Protein AF-A0A0N9YGT7-F1 (afdb_monomer_lite)

Organism: Mycolicibacterium fortuitum (NCBI:txid1766)

Sequence (140 aa):
MLQALLNLDYPAYSHLGVDGEFGAQTEAVIREFQKRAGLIVNGVAGAETLAKLDELTTQGAGPVGEQMKQCNGGILASPSTSCPFAQNVRQEYFAVPGDSVQINVFSPVTHQTYTMACVREGGWVTCRGGNNAVVQFPFS

Secondary structure (DSSP, 8-state):
-HHHHHHHH-TTT-----SS---HHHHHHHHHHHHHHTS--SS---HHHHHHHHHHH--S---S---PEEETTTEEE-TTS-HHHHHHHHHHHHHS-SSEEEEEEEETTTTEEEEEEEEEETTEEEEEETTTEEEEEE--

InterPro domains:
  IPR002477 Peptidoglycan binding-like [PF01471] (4-53)
  IPR036365 PGBD-like superfamily [SSF47090] (2-58)
  IPR036366 PGBD superfamily [G3DSA:1.10.101.10] (1-64)

Radius of gyration: 16.03 Å; chains: 1; bounding box: 42×28×40 Å

Structure (mmCIF, N/CA/C/O backbone):
data_AF-A0A0N9YGT7-F1
#
_entry.id   AF-A0A0N9YGT7-F1
#
loop_
_atom_site.group_PDB
_atom_site.id
_atom_site.type_symbol
_atom_site.label_atom_id
_atom_site.label_alt_id
_atom_site.label_comp_id
_atom_site.label_asym_id
_atom_site.label_entity_id
_atom_site.label_seq_id
_atom_site.pdbx_PDB_ins_code
_atom_site.Cartn_x
_atom_site.Cartn_y
_atom_site.Cartn_z
_atom_site.occupancy
_atom_site.B_iso_or_equiv
_atom_site.auth_seq_id
_atom_site.auth_comp_id
_atom_site.auth_asym_id
_atom_site.auth_atom_id
_atom_site.pdbx_PDB_model_num
ATOM 1 N N . MET A 1 1 ? -5.292 -8.322 -20.058 1.00 79.81 1 MET A N 1
ATOM 2 C CA . MET A 1 1 ? -6.736 -7.987 -20.077 1.00 79.81 1 MET A CA 1
ATOM 3 C C . MET A 1 1 ? -7.140 -7.504 -18.691 1.00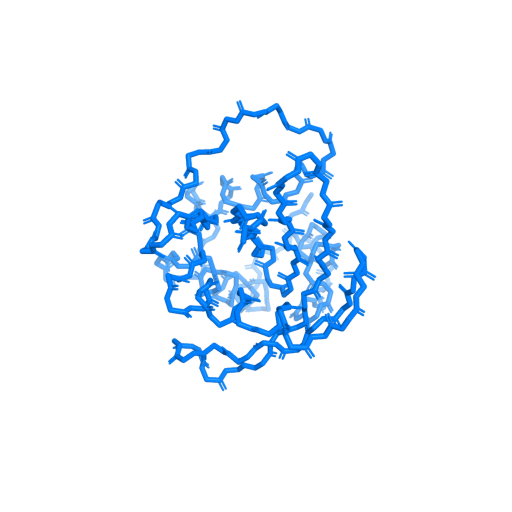 79.81 1 MET A C 1
ATOM 5 O O . MET A 1 1 ? -6.705 -8.112 -17.721 1.00 79.81 1 MET A O 1
ATOM 9 N N . LEU A 1 2 ? -7.937 -6.433 -18.600 1.00 85.94 2 LEU A N 1
ATOM 10 C CA . LEU A 1 2 ? -8.182 -5.689 -17.355 1.00 85.94 2 LEU A CA 1
ATOM 11 C C . LEU A 1 2 ? -8.696 -6.553 -16.190 1.00 85.94 2 LEU A C 1
ATOM 13 O O . LEU A 1 2 ? -8.134 -6.498 -15.107 1.00 85.94 2 LEU A O 1
ATOM 17 N N . GLN A 1 3 ? -9.720 -7.379 -16.405 1.00 92.00 3 GLN A N 1
ATOM 18 C CA . GLN A 1 3 ? -10.314 -8.184 -15.327 1.00 92.00 3 GLN A CA 1
ATOM 19 C C . GLN A 1 3 ? -9.339 -9.235 -14.766 1.00 92.00 3 GLN A C 1
ATOM 21 O O . GLN A 1 3 ? -9.295 -9.453 -13.560 1.00 92.00 3 GLN A O 1
ATOM 26 N N . ALA A 1 4 ? -8.519 -9.853 -15.627 1.00 87.31 4 ALA A N 1
ATOM 27 C CA . ALA A 1 4 ? -7.498 -10.812 -15.199 1.00 87.31 4 ALA A CA 1
ATOM 28 C C . ALA A 1 4 ? -6.406 -10.141 -14.358 1.00 87.31 4 ALA A C 1
ATOM 30 O O . ALA A 1 4 ? -6.009 -10.684 -13.334 1.00 87.31 4 ALA A O 1
ATOM 31 N N . LEU A 1 5 ? -5.968 -8.951 -14.778 1.00 85.00 5 LEU A N 1
ATOM 32 C CA . LEU A 1 5 ? -5.014 -8.128 -14.037 1.00 85.00 5 LEU A CA 1
ATOM 33 C C . LEU A 1 5 ? -5.571 -7.774 -12.655 1.00 85.00 5 LEU A C 1
ATOM 35 O O . LEU A 1 5 ? -4.929 -8.017 -11.641 1.00 85.00 5 LEU A O 1
ATOM 39 N N . LEU A 1 6 ? -6.817 -7.298 -12.601 1.00 88.00 6 LEU A N 1
ATOM 40 C CA . LEU A 1 6 ? -7.459 -6.948 -11.338 1.00 88.00 6 LEU A CA 1
ATOM 41 C C . LEU A 1 6 ? -7.556 -8.145 -10.381 1.00 88.00 6 LEU A C 1
ATOM 43 O O . LEU A 1 6 ? -7.264 -8.005 -9.197 1.00 88.00 6 LEU A O 1
ATOM 47 N N . ASN A 1 7 ? -7.914 -9.326 -10.888 1.00 88.88 7 ASN A N 1
ATOM 48 C CA . ASN A 1 7 ? -7.965 -10.546 -10.080 1.00 88.88 7 ASN A CA 1
ATOM 49 C C . ASN A 1 7 ? -6.581 -11.000 -9.594 1.00 88.88 7 ASN A C 1
ATOM 51 O O . ASN A 1 7 ? -6.479 -11.541 -8.495 1.00 88.88 7 ASN A O 1
ATOM 55 N N . LEU A 1 8 ? -5.541 -10.810 -10.409 1.00 81.94 8 LEU A N 1
ATOM 56 C CA . LEU A 1 8 ? -4.176 -11.212 -10.082 1.00 81.94 8 LEU A CA 1
ATOM 57 C C . LEU A 1 8 ? -3.572 -10.321 -8.992 1.00 81.94 8 LEU A C 1
ATOM 59 O O . LEU A 1 8 ? -3.051 -10.834 -8.004 1.00 81.94 8 LEU A O 1
ATOM 63 N N . ASP A 1 9 ? -3.677 -9.004 -9.154 1.00 79.06 9 ASP A N 1
ATOM 64 C CA . ASP A 1 9 ? -2.986 -8.039 -8.291 1.00 79.06 9 ASP A CA 1
ATOM 65 C C . ASP A 1 9 ? -3.822 -7.605 -7.080 1.00 79.06 9 ASP A C 1
ATOM 67 O O . ASP A 1 9 ? -3.282 -7.144 -6.073 1.00 79.06 9 ASP A O 1
ATOM 71 N N . TYR A 1 10 ? -5.148 -7.776 -7.143 1.00 82.38 10 TYR A N 1
ATOM 72 C CA . TYR A 1 10 ? -6.074 -7.375 -6.081 1.00 82.38 10 TYR A CA 1
ATOM 73 C C . TYR A 1 10 ? -7.020 -8.505 -5.635 1.00 82.38 10 TYR A C 1
ATOM 75 O O . TYR A 1 10 ? -8.234 -8.292 -5.529 1.00 82.38 10 TYR A O 1
ATOM 83 N N . PRO A 1 11 ? -6.502 -9.698 -5.278 1.00 83.19 11 PRO A N 1
ATOM 84 C CA . PRO A 1 11 ? -7.328 -10.856 -4.926 1.00 83.19 11 PRO A CA 1
ATOM 85 C C . PRO A 1 11 ? -8.151 -10.652 -3.646 1.00 83.19 11 PRO A C 1
ATOM 87 O O . PRO A 1 11 ? -9.085 -11.401 -3.390 1.00 83.19 11 PRO A O 1
ATOM 90 N N . ALA A 1 12 ? -7.825 -9.639 -2.837 1.00 78.69 12 ALA A N 1
ATOM 91 C CA . ALA A 1 12 ? -8.582 -9.300 -1.636 1.00 78.69 12 ALA A CA 1
ATOM 92 C C . ALA A 1 12 ? -9.972 -8.704 -1.933 1.00 78.69 12 ALA A C 1
ATOM 94 O O . ALA A 1 12 ? -10.820 -8.698 -1.042 1.00 78.69 12 ALA A O 1
ATOM 95 N N . TYR A 1 13 ? -10.199 -8.154 -3.134 1.00 84.25 13 TYR A N 1
ATOM 96 C CA . TYR A 1 13 ? -11.474 -7.509 -3.480 1.00 84.25 13 TYR A CA 1
ATOM 97 C C . TYR A 1 13 ? -11.898 -7.643 -4.952 1.00 84.25 13 TYR A C 1
ATOM 99 O O . TYR A 1 13 ? -12.992 -7.200 -5.304 1.00 84.25 13 TYR A O 1
ATOM 107 N N . SER A 1 14 ? -11.081 -8.254 -5.813 1.00 90.75 14 SER A N 1
ATOM 108 C CA . SER A 1 14 ? -11.423 -8.535 -7.209 1.00 90.75 14 SER A CA 1
ATOM 109 C C . SER A 1 14 ? -11.682 -10.025 -7.430 1.00 90.75 14 SER A C 1
ATOM 111 O O . SER A 1 14 ? -10.785 -10.854 -7.287 1.00 90.75 14 SER A O 1
ATOM 113 N N . HIS A 1 15 ? -12.912 -10.354 -7.834 1.00 92.81 15 HIS A N 1
ATOM 114 C CA . HIS A 1 15 ? -13.361 -11.714 -8.163 1.00 92.81 15 HIS A CA 1
ATOM 115 C C . HIS A 1 15 ? -14.197 -11.709 -9.451 1.00 92.81 15 HIS A C 1
ATOM 117 O O . HIS A 1 15 ? -15.351 -12.135 -9.476 1.00 92.81 15 HIS A O 1
ATOM 123 N N . LEU A 1 16 ? -13.637 -11.132 -10.511 1.00 91.56 16 LEU A N 1
ATOM 124 C CA . LEU A 1 16 ? -14.332 -10.904 -11.775 1.00 91.56 16 LEU A CA 1
ATOM 125 C C . LEU A 1 16 ? -14.338 -12.159 -12.649 1.00 91.56 16 LEU A C 1
ATOM 127 O O . LEU A 1 16 ? -13.334 -12.872 -12.723 1.00 91.56 16 LEU A O 1
ATOM 131 N N . GLY A 1 17 ? -15.436 -12.375 -13.375 1.00 92.94 17 GLY A N 1
ATOM 132 C CA . GLY A 1 17 ? -15.402 -13.208 -14.574 1.00 92.94 17 GLY A CA 1
ATOM 133 C C . GLY A 1 17 ? -14.455 -12.574 -15.594 1.00 92.94 17 GLY A C 1
ATOM 134 O O . GLY A 1 17 ? -14.490 -11.368 -15.800 1.00 92.94 17 GLY A O 1
ATOM 135 N N . VAL A 1 18 ? -13.557 -13.368 -16.178 1.00 92.38 18 VAL A N 1
ATOM 136 C CA . VAL A 1 18 ? -12.599 -12.916 -17.197 1.00 92.38 18 VAL A CA 1
ATOM 137 C C . VAL A 1 18 ? -13.273 -13.100 -18.561 1.00 92.38 18 VAL A C 1
ATOM 139 O O . VAL A 1 18 ? -12.968 -14.043 -19.286 1.00 92.38 18 VAL A O 1
ATOM 142 N N . ASP A 1 19 ? -14.218 -12.215 -18.882 1.00 90.44 19 ASP A N 1
ATOM 143 C CA . ASP A 1 19 ? -15.008 -12.220 -20.128 1.00 90.44 19 ASP A CA 1
ATOM 144 C C . ASP A 1 19 ? -14.578 -11.142 -21.144 1.00 90.44 19 ASP A C 1
ATOM 146 O O . ASP A 1 19 ? -14.875 -11.251 -22.332 1.00 90.44 19 ASP A O 1
ATOM 150 N N . GLY A 1 20 ? -13.812 -10.143 -20.705 1.00 88.69 20 GLY A N 1
ATOM 151 C CA . GLY A 1 20 ? -13.317 -9.045 -21.536 1.00 88.69 20 GLY A CA 1
ATOM 152 C C . GLY A 1 20 ? -14.269 -7.854 -21.602 1.00 88.69 20 GLY A C 1
ATOM 153 O O . GLY A 1 20 ? -13.896 -6.826 -22.173 1.00 88.69 20 GLY A O 1
ATOM 154 N N . GLU A 1 21 ? -15.450 -7.952 -20.993 1.00 93.69 21 GLU A N 1
ATOM 155 C CA . GLU A 1 21 ? -16.469 -6.912 -21.010 1.00 93.69 21 GLU A CA 1
ATOM 156 C C . GLU A 1 21 ? -16.357 -5.995 -19.792 1.00 93.69 21 GLU A C 1
ATOM 158 O O . GLU A 1 21 ? -16.251 -6.418 -18.641 1.00 93.69 21 GLU A O 1
ATOM 163 N N . PHE A 1 22 ? -16.426 -4.686 -20.025 1.00 90.00 22 PHE A N 1
ATOM 164 C CA . PHE A 1 22 ? -16.480 -3.723 -18.931 1.00 90.00 22 PHE A CA 1
ATOM 165 C C . PHE A 1 22 ? -17.915 -3.623 -18.390 1.00 90.00 22 PHE A C 1
ATOM 167 O O . PHE A 1 22 ? -18.665 -2.710 -18.731 1.00 90.00 22 PHE A O 1
ATOM 174 N N . GLY A 1 23 ? -18.309 -4.606 -17.579 1.00 92.50 23 GLY A N 1
ATOM 175 C CA . GLY A 1 23 ? -19.621 -4.667 -16.933 1.00 92.50 23 GLY A CA 1
ATOM 176 C C . GLY A 1 23 ? -19.660 -4.011 -15.549 1.00 92.50 23 GLY A C 1
ATOM 177 O O . GLY A 1 23 ? -18.642 -3.579 -15.007 1.00 92.50 23 GLY A O 1
ATOM 178 N N . ALA A 1 24 ? -20.840 -4.009 -14.921 1.00 94.62 24 ALA A N 1
ATOM 179 C CA . ALA A 1 24 ? -21.058 -3.408 -13.599 1.00 94.62 24 ALA A CA 1
ATOM 180 C C . ALA A 1 24 ? -20.119 -3.958 -12.506 1.00 94.62 24 ALA A C 1
ATOM 182 O O . ALA A 1 24 ? -19.714 -3.227 -11.604 1.00 94.62 24 ALA A O 1
ATOM 183 N N . GLN A 1 25 ? -19.733 -5.236 -12.591 1.00 93.44 25 GLN A N 1
ATOM 184 C CA . GLN A 1 25 ? -18.774 -5.828 -11.656 1.00 93.44 25 GLN A CA 1
ATOM 185 C C . GLN A 1 25 ? -17.364 -5.257 -11.854 1.00 93.44 25 GLN A C 1
ATOM 187 O O . GLN A 1 25 ? -16.708 -4.887 -10.882 1.00 93.44 25 GLN A O 1
ATOM 192 N N . THR A 1 26 ? -16.909 -5.134 -13.106 1.00 94.62 26 THR A N 1
ATOM 193 C CA . THR A 1 26 ? -15.613 -4.522 -13.429 1.00 94.62 26 THR A CA 1
ATOM 194 C C . THR A 1 26 ? -15.588 -3.054 -13.020 1.00 94.62 26 THR A C 1
ATOM 196 O O . THR A 1 26 ? -14.616 -2.614 -12.411 1.00 94.62 26 THR A O 1
ATOM 199 N N . GLU A 1 27 ? -16.679 -2.320 -13.256 1.00 95.50 27 GLU A N 1
ATOM 200 C CA . GLU A 1 27 ? -16.831 -0.944 -12.781 1.00 95.50 27 GLU A CA 1
ATOM 201 C C . GLU A 1 27 ? -16.693 -0.854 -11.255 1.00 95.50 27 GLU A C 1
ATOM 203 O O . GLU A 1 27 ? -15.950 -0.010 -10.758 1.00 95.50 27 GLU A O 1
ATOM 208 N N . ALA A 1 28 ? -17.364 -1.727 -10.498 1.00 95.44 28 ALA A N 1
ATOM 209 C CA . ALA A 1 28 ? -17.294 -1.722 -9.038 1.00 95.44 28 ALA A CA 1
ATOM 210 C C . ALA A 1 28 ? -15.861 -1.945 -8.526 1.00 95.44 28 ALA A C 1
ATOM 212 O O . ALA A 1 28 ? -15.404 -1.220 -7.640 1.00 95.44 28 ALA A O 1
ATOM 213 N N . VAL A 1 29 ? -15.127 -2.888 -9.126 1.00 94.25 29 VAL A N 1
ATOM 214 C CA . VAL A 1 29 ? -13.714 -3.123 -8.791 1.00 94.25 29 VAL A CA 1
ATOM 215 C C . VAL A 1 29 ? -12.850 -1.920 -9.169 1.00 94.25 29 VAL A C 1
ATOM 217 O O . VAL A 1 29 ? -11.983 -1.531 -8.390 1.00 94.25 29 VAL A O 1
ATOM 220 N N . ILE A 1 30 ? -13.110 -1.271 -10.308 1.00 94.81 30 ILE A N 1
ATOM 221 C CA . ILE A 1 30 ? -12.398 -0.049 -10.707 1.00 94.81 30 ILE A CA 1
ATOM 222 C C . ILE A 1 30 ? -12.687 1.112 -9.758 1.00 94.81 30 ILE A C 1
ATOM 224 O O . ILE A 1 30 ? -11.760 1.825 -9.386 1.00 94.81 30 ILE A O 1
ATOM 228 N N . ARG A 1 31 ? -13.931 1.296 -9.310 1.00 92.69 31 ARG A N 1
ATOM 229 C CA . ARG A 1 31 ? -14.266 2.315 -8.303 1.00 92.69 31 ARG A CA 1
ATOM 230 C C . ARG A 1 31 ? -13.529 2.058 -6.998 1.00 92.69 31 ARG A C 1
ATOM 232 O O . ARG A 1 31 ? -13.001 2.992 -6.397 1.00 92.69 31 ARG A O 1
ATOM 239 N N . GLU A 1 32 ? -13.468 0.802 -6.572 1.00 89.12 32 GLU A N 1
ATOM 240 C CA . GLU A 1 32 ? -12.752 0.431 -5.357 1.00 89.12 32 GLU A CA 1
ATOM 241 C C . GLU A 1 32 ? -11.240 0.642 -5.509 1.00 89.12 32 GLU A C 1
ATOM 243 O O . GLU A 1 32 ? -10.607 1.216 -4.620 1.00 89.12 32 GLU A O 1
ATOM 248 N N . PHE A 1 33 ? -10.672 0.291 -6.665 1.00 89.50 33 PHE A N 1
ATOM 249 C CA . PHE A 1 33 ? -9.287 0.596 -7.006 1.00 89.50 33 PHE A CA 1
ATOM 250 C C . PHE A 1 33 ? -9.019 2.105 -6.981 1.00 89.50 33 PHE A C 1
ATOM 252 O O . PHE A 1 33 ? -8.111 2.551 -6.289 1.00 89.50 33 PHE A O 1
ATOM 259 N N . GLN A 1 34 ? -9.833 2.909 -7.667 1.00 91.12 34 GLN A N 1
ATOM 260 C CA . GLN A 1 34 ? -9.700 4.367 -7.713 1.00 91.12 34 GLN A CA 1
ATOM 261 C C . GLN A 1 34 ? -9.775 4.979 -6.314 1.00 91.12 34 GLN A C 1
ATOM 263 O O . GLN A 1 34 ? -8.938 5.806 -5.956 1.00 91.12 34 GLN A O 1
ATOM 268 N N . LYS A 1 35 ? -10.723 4.521 -5.489 1.00 86.50 35 LYS A N 1
ATOM 269 C CA . LYS A 1 35 ? -10.867 4.950 -4.094 1.00 86.50 35 LYS A CA 1
ATOM 270 C C . LYS A 1 35 ? -9.610 4.642 -3.281 1.00 86.50 35 LYS A C 1
ATOM 272 O O . LYS A 1 35 ? -9.154 5.492 -2.519 1.00 86.50 35 LYS A O 1
ATOM 277 N N . ARG A 1 36 ? -9.037 3.448 -3.452 1.00 80.81 36 ARG A N 1
ATOM 278 C CA . ARG A 1 36 ? -7.802 3.019 -2.772 1.00 80.81 36 ARG A CA 1
ATOM 279 C C . ARG A 1 36 ? -6.563 3.739 -3.299 1.00 80.81 36 ARG A C 1
ATOM 281 O O . ARG A 1 36 ? -5.658 4.029 -2.524 1.00 80.81 36 ARG A O 1
ATOM 288 N N . ALA A 1 37 ? -6.538 4.053 -4.588 1.00 77.38 37 ALA A N 1
ATOM 289 C CA . ALA A 1 37 ? -5.448 4.741 -5.263 1.00 77.38 37 ALA A CA 1
ATOM 290 C C . ALA A 1 37 ? -5.493 6.272 -5.094 1.00 77.38 37 ALA A C 1
ATOM 292 O O . ALA A 1 37 ? -4.555 6.950 -5.511 1.00 77.38 37 ALA A O 1
ATOM 293 N N . GLY A 1 38 ? -6.553 6.821 -4.486 1.00 79.25 38 GLY A N 1
ATOM 294 C CA . GLY A 1 38 ? -6.744 8.266 -4.336 1.00 79.25 38 GLY A CA 1
ATOM 295 C C . GLY A 1 38 ? -7.082 8.982 -5.649 1.00 79.25 38 GLY A C 1
ATOM 296 O O . GLY A 1 38 ? -6.827 10.176 -5.776 1.00 79.25 38 GLY A O 1
ATOM 297 N N . LEU A 1 39 ? -7.626 8.255 -6.626 1.00 83.75 39 LEU A N 1
ATOM 298 C CA . LEU A 1 39 ? -8.073 8.784 -7.912 1.00 83.75 39 LEU A CA 1
ATOM 299 C C . LEU A 1 39 ? -9.531 9.256 -7.836 1.00 83.75 39 LEU A C 1
ATOM 301 O O . LEU A 1 39 ? -10.272 8.938 -6.903 1.00 83.75 39 LEU A O 1
ATOM 305 N N . ILE A 1 40 ? -9.969 9.977 -8.870 1.00 88.44 40 ILE A N 1
ATOM 306 C CA . ILE A 1 40 ? -11.387 10.291 -9.064 1.00 88.44 40 ILE A CA 1
ATOM 307 C C . ILE A 1 40 ? -12.167 8.975 -9.201 1.00 88.44 40 ILE A C 1
ATOM 309 O O . ILE A 1 40 ? -11.927 8.195 -10.120 1.00 88.44 40 ILE A O 1
ATOM 313 N N . VAL A 1 41 ? -13.126 8.747 -8.300 1.00 93.50 41 VAL A N 1
ATOM 314 C CA . VAL A 1 41 ? -13.935 7.517 -8.240 1.00 93.50 41 VAL A CA 1
ATOM 315 C C . VAL A 1 41 ? -15.101 7.593 -9.230 1.00 93.50 41 VAL A C 1
ATOM 317 O O . VAL A 1 41 ? -16.265 7.731 -8.852 1.00 93.50 41 VAL A O 1
ATOM 320 N N . ASN A 1 42 ? -14.794 7.549 -10.524 1.00 92.50 42 ASN A N 1
ATOM 321 C CA . ASN A 1 42 ? -15.791 7.615 -11.597 1.00 92.50 42 ASN A CA 1
ATOM 322 C C . ASN A 1 42 ? -16.164 6.239 -12.176 1.00 92.50 42 ASN A C 1
ATOM 324 O O . ASN A 1 42 ? -17.142 6.157 -12.915 1.00 92.50 42 ASN A O 1
ATOM 328 N N . GLY A 1 43 ? -15.446 5.173 -11.809 1.00 92.94 43 GLY A N 1
ATOM 329 C CA . GLY A 1 43 ? -15.662 3.815 -12.316 1.00 92.94 43 GLY A CA 1
ATOM 330 C C . GLY A 1 43 ? -15.137 3.583 -13.729 1.00 92.94 43 GLY A C 1
ATOM 331 O O . GLY A 1 43 ? -15.326 2.509 -14.283 1.00 92.94 43 GLY A O 1
ATOM 332 N N . VAL A 1 44 ? -14.450 4.563 -14.313 1.00 94.06 44 VAL A N 1
ATOM 333 C CA . VAL A 1 44 ? -13.920 4.491 -15.673 1.00 94.06 44 VAL A CA 1
ATOM 334 C C . VAL A 1 44 ? -12.440 4.141 -15.624 1.00 94.06 44 VAL A C 1
ATOM 336 O O . VAL A 1 44 ? -11.643 4.875 -15.044 1.00 94.06 44 VAL A O 1
ATOM 339 N N . ALA A 1 45 ? -12.040 3.069 -16.307 1.00 88.69 45 ALA A N 1
ATOM 340 C CA . ALA A 1 45 ? -10.630 2.743 -16.522 1.00 88.69 45 ALA A CA 1
ATOM 341 C C . ALA A 1 45 ? -9.998 3.657 -17.595 1.00 88.69 45 ALA A C 1
ATOM 343 O O . ALA A 1 45 ? -9.578 3.203 -18.656 1.00 88.69 45 ALA A O 1
ATOM 344 N N . GLY A 1 46 ? -9.984 4.968 -17.336 1.00 87.00 46 GLY A N 1
ATOM 345 C CA . GLY A 1 46 ? -9.342 5.973 -18.188 1.00 87.00 46 GLY A CA 1
ATOM 346 C C . GLY A 1 46 ? -7.819 5.984 -18.032 1.00 87.00 46 GLY A C 1
ATOM 347 O O . GLY A 1 46 ? -7.268 5.238 -17.224 1.00 87.00 46 GLY A O 1
ATOM 348 N N . ALA A 1 47 ? -7.136 6.866 -18.768 1.00 85.75 47 ALA A N 1
ATOM 349 C CA . ALA A 1 47 ? -5.670 6.923 -18.820 1.00 85.75 47 ALA A CA 1
ATOM 350 C C . ALA A 1 47 ? -5.003 6.974 -17.432 1.00 85.75 47 ALA A C 1
ATOM 352 O O . ALA A 1 47 ? -4.073 6.217 -17.180 1.00 85.75 47 ALA A O 1
ATOM 353 N N . GLU A 1 48 ? -5.517 7.791 -16.508 1.00 81.31 48 GLU A N 1
ATOM 354 C CA . GLU A 1 48 ? -4.982 7.887 -15.140 1.00 81.31 48 GLU A CA 1
ATOM 355 C C . GLU A 1 48 ? -5.174 6.592 -14.337 1.00 81.31 48 GLU A C 1
ATOM 357 O O . GLU A 1 48 ? -4.289 6.173 -13.598 1.00 81.31 48 GLU A O 1
ATOM 362 N N . THR A 1 49 ? -6.320 5.924 -14.503 1.00 87.31 49 THR A N 1
ATOM 363 C CA . THR A 1 49 ? -6.606 4.655 -13.817 1.00 87.31 49 THR A CA 1
ATOM 364 C C . THR A 1 49 ? -5.740 3.528 -14.372 1.00 87.31 49 THR A C 1
ATOM 366 O O . THR A 1 49 ? -5.188 2.753 -13.599 1.00 87.31 49 THR A O 1
ATOM 369 N N . LEU A 1 50 ? -5.577 3.459 -15.695 1.00 87.25 50 LEU A N 1
ATOM 370 C CA . LEU A 1 50 ? -4.739 2.457 -16.354 1.00 87.25 50 LEU A CA 1
ATOM 371 C C . LEU A 1 50 ? -3.254 2.658 -16.047 1.00 87.25 50 LEU A C 1
ATOM 373 O O . LEU A 1 50 ? -2.584 1.686 -15.720 1.00 87.25 50 LEU A O 1
ATOM 377 N N . ALA A 1 51 ? -2.758 3.898 -16.078 1.00 81.00 51 ALA A N 1
ATOM 378 C CA . ALA A 1 51 ? -1.382 4.205 -15.692 1.00 81.00 51 ALA A CA 1
ATOM 379 C C . ALA A 1 51 ? -1.108 3.794 -14.240 1.00 81.00 51 ALA A C 1
ATOM 381 O O . ALA A 1 51 ? -0.063 3.222 -13.943 1.00 81.00 51 ALA A O 1
ATOM 382 N N . LYS A 1 52 ? -2.074 4.023 -13.340 1.00 78.88 52 LYS A N 1
ATOM 383 C CA . LYS A 1 52 ? -1.924 3.629 -11.939 1.00 78.88 52 LYS A CA 1
ATOM 384 C C . LYS A 1 52 ? -1.997 2.118 -11.732 1.00 78.88 52 LYS A C 1
ATOM 386 O O . LYS A 1 52 ? -1.343 1.606 -10.831 1.00 78.88 52 LYS A O 1
ATOM 391 N N . LEU A 1 53 ? -2.787 1.406 -12.536 1.00 80.56 53 LEU A N 1
ATOM 392 C CA . LEU A 1 53 ? -2.785 -0.057 -12.544 1.00 80.56 53 LEU A CA 1
ATOM 393 C C . LEU A 1 53 ? -1.420 -0.586 -13.009 1.00 80.56 53 LEU A C 1
ATOM 395 O O . LEU A 1 53 ? -0.860 -1.439 -12.332 1.00 80.56 53 LEU A O 1
ATOM 399 N N . ASP A 1 54 ? -0.862 -0.024 -14.084 1.00 74.19 54 ASP A N 1
ATOM 400 C CA . ASP A 1 54 ? 0.428 -0.419 -14.676 1.00 74.19 54 ASP A CA 1
ATOM 401 C C . ASP A 1 54 ? 1.634 -0.179 -13.743 1.00 74.19 54 ASP A C 1
ATOM 403 O O . ASP A 1 54 ? 2.498 -1.047 -13.577 1.00 74.19 54 ASP A O 1
ATOM 407 N N . GLU A 1 55 ? 1.642 0.961 -13.043 1.00 65.69 55 GLU A N 1
ATOM 408 C CA . GLU A 1 55 ? 2.628 1.290 -12.001 1.00 65.69 55 GLU A CA 1
ATOM 409 C C . GLU A 1 55 ? 2.668 0.215 -10.900 1.00 65.69 55 GLU A C 1
ATOM 411 O O . GLU A 1 55 ? 3.726 -0.100 -10.358 1.00 65.69 55 GLU A O 1
ATOM 416 N N . LEU A 1 56 ? 1.516 -0.386 -10.592 1.00 59.53 56 LEU A N 1
ATOM 417 C CA . LEU A 1 56 ? 1.366 -1.359 -9.513 1.00 59.53 56 LEU A CA 1
ATOM 418 C C . LEU A 1 56 ? 1.597 -2.809 -9.962 1.00 59.53 56 LEU A C 1
ATOM 420 O O . LEU A 1 56 ? 2.007 -3.620 -9.129 1.00 59.53 56 LEU A O 1
ATOM 424 N N . THR A 1 57 ? 1.398 -3.118 -11.249 1.00 53.94 57 THR A N 1
ATOM 425 C CA . THR A 1 57 ? 1.647 -4.446 -11.846 1.00 53.94 57 THR A CA 1
ATOM 426 C C . THR A 1 57 ? 3.105 -4.684 -12.224 1.00 53.94 57 THR A C 1
ATOM 428 O O . THR A 1 57 ? 3.544 -5.825 -12.347 1.00 53.94 57 THR A O 1
ATOM 431 N N . THR A 1 58 ? 3.891 -3.617 -12.381 1.00 46.12 58 THR A N 1
ATOM 432 C CA . THR A 1 58 ? 5.321 -3.692 -12.731 1.00 46.12 58 THR A CA 1
ATOM 433 C C . THR A 1 58 ? 6.204 -3.832 -11.481 1.00 46.12 58 THR A C 1
ATOM 435 O O . THR A 1 58 ? 7.321 -3.320 -11.407 1.00 46.12 58 THR A O 1
ATOM 438 N N . GLN A 1 59 ? 5.723 -4.536 -10.452 1.00 49.38 59 GLN A N 1
ATOM 439 C CA . GLN A 1 59 ? 6.521 -4.854 -9.267 1.00 49.38 59 GLN A CA 1
ATOM 440 C C . GLN A 1 59 ? 7.403 -6.079 -9.520 1.00 49.38 59 GLN A C 1
ATOM 442 O O . GLN A 1 59 ? 7.151 -7.188 -9.058 1.00 49.38 59 GLN A O 1
ATOM 447 N N . GLY A 1 60 ? 8.494 -5.833 -10.237 1.00 42.16 60 GLY A N 1
ATOM 448 C CA . GLY A 1 60 ? 9.611 -6.753 -10.388 1.00 42.16 60 GLY A CA 1
ATOM 449 C C . GLY A 1 60 ? 10.821 -6.003 -10.925 1.00 42.16 60 GLY A C 1
ATOM 450 O O . GLY A 1 60 ? 11.125 -6.117 -12.102 1.00 42.16 60 GLY A O 1
ATOM 451 N N . ALA A 1 61 ? 11.492 -5.242 -10.054 1.00 49.19 61 ALA A N 1
ATOM 452 C CA . ALA A 1 61 ? 12.653 -4.386 -10.338 1.00 49.19 61 ALA A CA 1
ATOM 453 C C . ALA A 1 61 ? 12.341 -3.027 -11.002 1.00 49.19 61 ALA A C 1
ATOM 455 O O . ALA A 1 61 ? 12.464 -2.849 -12.209 1.00 49.19 61 ALA A O 1
ATOM 456 N N . GLY A 1 62 ? 12.030 -2.024 -10.175 1.00 42.34 62 GLY A N 1
ATOM 457 C CA . GLY A 1 62 ? 12.125 -0.610 -10.544 1.00 42.34 62 GLY A CA 1
ATOM 458 C C . GLY A 1 62 ? 13.295 0.059 -9.805 1.00 42.34 62 GLY A C 1
ATOM 459 O O . GLY A 1 62 ? 13.420 -0.145 -8.595 1.00 42.34 62 GLY A O 1
ATOM 460 N N . PRO A 1 63 ? 14.173 0.815 -10.489 1.00 40.22 63 PRO A N 1
ATOM 461 C CA . PRO A 1 63 ? 15.307 1.506 -9.881 1.00 40.22 63 PRO A CA 1
ATOM 462 C C . PRO A 1 63 ? 14.830 2.639 -8.961 1.00 40.22 63 PRO A C 1
ATOM 464 O O . PRO A 1 63 ? 13.779 3.229 -9.184 1.00 40.22 63 PRO A O 1
ATOM 467 N N . VAL A 1 64 ? 15.634 2.945 -7.940 1.00 42.44 64 VAL A N 1
ATOM 468 C CA . VAL A 1 64 ? 15.597 4.170 -7.118 1.00 42.44 64 VAL A CA 1
ATOM 469 C C . VAL A 1 64 ? 15.062 5.385 -7.899 1.00 42.44 64 VAL A C 1
ATOM 471 O O . VAL A 1 64 ? 15.795 5.995 -8.672 1.00 42.44 64 VAL A O 1
ATOM 474 N N . GLY A 1 65 ? 13.777 5.725 -7.737 1.00 47.06 65 GLY A N 1
ATOM 475 C CA . GLY A 1 65 ? 13.181 6.795 -8.544 1.00 47.06 65 GLY A CA 1
ATOM 476 C C . GLY A 1 65 ? 11.661 6.984 -8.527 1.00 47.06 65 GLY A C 1
ATOM 477 O O . GLY A 1 65 ? 11.190 7.870 -9.233 1.00 47.06 65 GLY A O 1
ATOM 478 N N . GLU A 1 66 ? 10.871 6.242 -7.743 1.00 47.91 66 GLU A N 1
ATOM 479 C CA . GLU A 1 66 ? 9.513 6.710 -7.429 1.00 47.91 66 GLU A CA 1
ATOM 480 C C . GLU A 1 66 ? 9.650 7.968 -6.565 1.00 47.91 66 GLU A C 1
ATOM 482 O O . GLU A 1 66 ? 10.340 7.947 -5.543 1.00 47.91 66 GLU A O 1
ATOM 487 N N . GLN A 1 67 ? 9.026 9.076 -6.974 1.00 66.25 67 GLN A N 1
ATOM 488 C CA . GLN A 1 67 ? 8.917 10.276 -6.143 1.00 66.25 67 GLN A CA 1
ATOM 489 C C . GLN A 1 67 ? 8.061 9.940 -4.921 1.00 66.25 67 GLN A C 1
ATOM 491 O O . GLN A 1 67 ? 6.857 10.197 -4.880 1.00 66.25 67 GLN A O 1
ATOM 496 N N . MET A 1 68 ? 8.679 9.315 -3.923 1.00 78.00 68 MET A N 1
ATOM 497 C CA . MET A 1 68 ? 8.037 9.079 -2.650 1.00 78.00 68 MET A CA 1
ATOM 498 C C . MET A 1 68 ? 7.661 10.432 -2.058 1.00 78.00 68 MET A C 1
ATOM 500 O O . MET A 1 68 ? 8.468 11.363 -1.988 1.00 78.00 68 MET A O 1
ATOM 504 N N . LYS A 1 69 ? 6.415 10.540 -1.615 1.00 85.38 69 LYS A N 1
ATOM 505 C CA . LYS A 1 69 ? 5.940 11.698 -0.879 1.00 85.38 69 LYS A CA 1
ATOM 506 C C . LYS A 1 69 ? 6.689 11.780 0.444 1.00 85.38 69 LYS A C 1
ATOM 508 O O . LYS A 1 69 ? 6.678 10.832 1.231 1.00 85.38 69 LYS A O 1
ATOM 513 N N . GLN A 1 70 ? 7.286 12.935 0.709 1.00 91.19 70 GLN A N 1
ATOM 514 C CA . GLN A 1 70 ? 7.929 13.203 1.984 1.00 91.19 70 GLN A CA 1
ATOM 515 C C . GLN A 1 70 ? 6.878 13.506 3.058 1.00 91.19 70 GLN A C 1
ATOM 517 O O . GLN A 1 70 ? 5.995 14.345 2.882 1.00 91.19 70 GLN A O 1
ATOM 522 N N . CYS A 1 71 ? 6.987 12.809 4.181 1.00 90.50 71 CYS A N 1
ATOM 523 C CA . CYS A 1 71 ? 6.173 12.975 5.374 1.00 90.50 71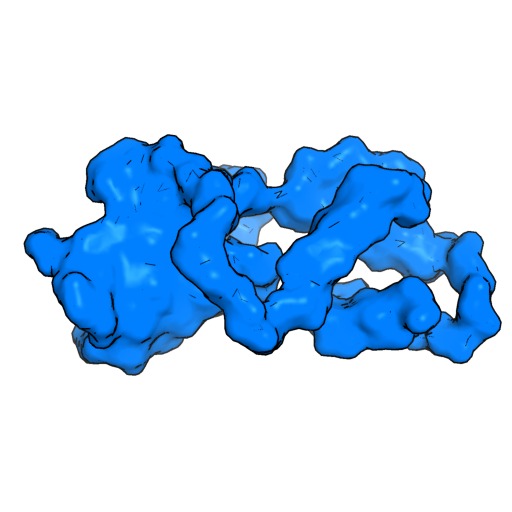 CYS A CA 1
ATOM 524 C C . CYS A 1 71 ? 7.057 13.414 6.553 1.00 90.50 71 CYS A C 1
ATOM 526 O O . CYS A 1 71 ? 8.288 13.328 6.517 1.00 90.50 71 CYS A O 1
ATOM 528 N N . ASN A 1 72 ? 6.434 13.897 7.630 1.00 89.19 72 ASN A N 1
ATOM 529 C CA . ASN A 1 72 ? 7.172 14.409 8.786 1.00 89.19 72 ASN A CA 1
ATOM 530 C C . ASN A 1 72 ? 8.065 13.331 9.422 1.00 89.19 72 ASN A C 1
ATOM 532 O O . ASN A 1 72 ? 7.649 12.184 9.589 1.00 89.19 72 ASN A O 1
ATOM 536 N N . GLY A 1 73 ? 9.268 13.732 9.843 1.00 85.81 73 GLY A N 1
ATOM 537 C CA . GLY A 1 73 ? 10.203 12.862 10.560 1.00 85.81 73 GLY A CA 1
ATOM 538 C C . GLY A 1 73 ? 11.035 11.937 9.668 1.00 85.81 73 GLY A C 1
ATOM 539 O O . GLY A 1 73 ? 11.408 10.863 10.128 1.00 85.81 73 GLY A O 1
ATOM 540 N N . GLY A 1 74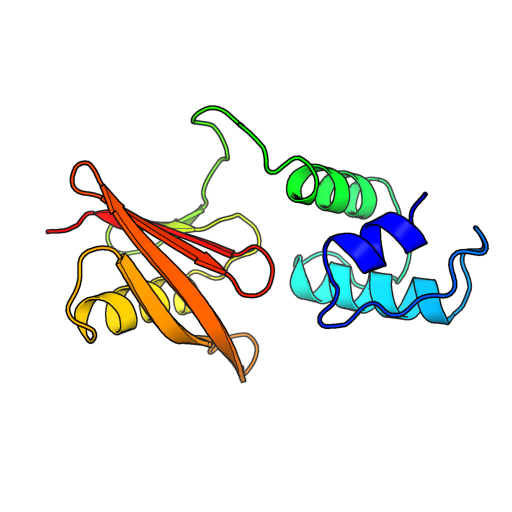 ? 11.297 12.322 8.414 1.00 89.19 74 GLY A N 1
ATOM 541 C CA . GLY A 1 74 ? 12.126 11.539 7.484 1.00 89.19 74 GLY A CA 1
ATOM 542 C C . GLY A 1 74 ? 11.419 10.317 6.899 1.00 89.19 74 GLY A C 1
ATOM 543 O O . GLY A 1 74 ? 12.065 9.459 6.307 1.00 89.19 74 GLY A O 1
ATOM 544 N N . ILE A 1 75 ? 10.100 10.233 7.078 1.00 93.81 75 ILE A N 1
ATOM 545 C CA . ILE A 1 75 ? 9.282 9.169 6.510 1.00 93.81 75 ILE A CA 1
ATOM 546 C C . ILE A 1 75 ? 9.007 9.508 5.047 1.00 93.81 75 ILE A C 1
ATOM 548 O O . ILE A 1 75 ? 8.591 10.620 4.726 1.00 93.81 75 ILE A O 1
ATOM 552 N N . LEU A 1 76 ? 9.206 8.541 4.170 1.00 92.44 76 LEU A N 1
ATOM 553 C CA . LEU A 1 76 ? 8.840 8.580 2.766 1.00 92.44 76 LEU A CA 1
ATOM 554 C C . LEU A 1 76 ? 7.689 7.599 2.548 1.00 92.44 76 LEU A C 1
ATOM 556 O O . LEU A 1 76 ? 7.702 6.491 3.081 1.00 92.44 76 LEU A O 1
ATOM 560 N N . ALA A 1 77 ? 6.683 7.993 1.780 1.00 90.25 77 ALA A N 1
ATOM 561 C CA . ALA A 1 77 ? 5.518 7.161 1.501 1.00 90.25 77 ALA A CA 1
ATOM 562 C C . ALA A 1 77 ? 5.216 7.142 -0.002 1.00 90.25 77 ALA A C 1
ATOM 564 O O . ALA A 1 77 ? 5.429 8.145 -0.683 1.00 90.25 77 ALA A O 1
ATOM 565 N N . SER A 1 78 ? 4.698 6.034 -0.534 1.00 85.19 78 SER A N 1
ATOM 566 C CA . SER A 1 78 ? 4.228 6.000 -1.924 1.00 85.19 78 SER A CA 1
ATOM 567 C C . SER A 1 78 ? 3.130 7.055 -2.155 1.00 85.19 78 SER A C 1
ATOM 569 O O . SER A 1 78 ? 2.454 7.461 -1.199 1.00 85.19 78 SER A O 1
ATOM 571 N N . PRO A 1 79 ? 2.913 7.526 -3.398 1.00 81.38 79 PRO A N 1
ATOM 572 C CA . PRO A 1 79 ? 1.959 8.603 -3.680 1.00 81.38 79 PRO A CA 1
ATOM 573 C C . PRO A 1 79 ? 0.544 8.359 -3.124 1.00 81.38 79 PRO A C 1
ATOM 575 O O . PRO A 1 79 ? -0.065 9.274 -2.561 1.00 81.38 79 PRO A O 1
ATOM 578 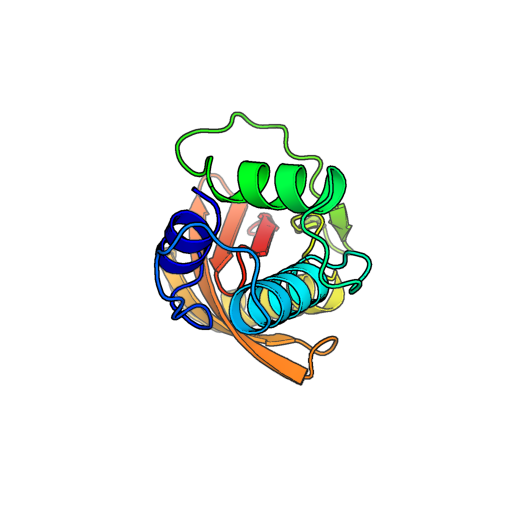N N . SER A 1 80 ? 0.063 7.111 -3.195 1.00 77.62 80 SER A N 1
ATOM 579 C CA . SER A 1 80 ? -1.245 6.665 -2.686 1.00 77.62 80 SER A CA 1
ATOM 580 C C . SER A 1 80 ? -1.304 6.488 -1.162 1.00 77.62 80 SER A C 1
ATOM 582 O O . SER A 1 80 ? -2.382 6.310 -0.596 1.00 77.62 80 SER A O 1
ATOM 584 N N . THR A 1 81 ? -0.172 6.571 -0.462 1.00 86.31 81 THR A N 1
ATOM 585 C CA . THR A 1 81 ? -0.093 6.353 0.985 1.00 86.31 81 THR A CA 1
ATOM 586 C C . THR A 1 81 ? -0.210 7.670 1.751 1.00 86.31 81 THR A C 1
ATOM 588 O O . THR A 1 81 ? 0.549 8.610 1.517 1.00 86.31 81 THR A O 1
ATOM 591 N N . SER A 1 82 ? -1.147 7.787 2.695 1.00 90.00 82 SER A N 1
ATOM 592 C CA . SER A 1 82 ? -1.302 9.010 3.496 1.00 90.00 82 SER A CA 1
ATOM 593 C C . SER A 1 82 ? -0.183 9.161 4.537 1.00 90.00 82 SER A C 1
ATOM 595 O O . SER A 1 82 ? 0.252 8.185 5.145 1.00 90.00 82 SER A O 1
ATOM 597 N N . CYS A 1 83 ? 0.275 10.394 4.786 1.00 93.38 83 CYS A N 1
ATOM 598 C CA . CYS A 1 83 ? 1.317 10.629 5.792 1.00 93.38 83 CYS A CA 1
ATOM 599 C C . CYS A 1 83 ? 0.927 10.183 7.214 1.00 93.38 83 CYS A C 1
ATOM 601 O O . CYS A 1 83 ? 1.775 9.586 7.873 1.00 93.38 83 CYS A O 1
ATOM 603 N N . PRO A 1 84 ? -0.324 10.376 7.684 1.00 94.38 84 PRO A N 1
ATOM 604 C CA . PRO A 1 84 ? -0.753 9.830 8.972 1.00 94.38 84 PRO A CA 1
ATOM 605 C C . PRO A 1 84 ? -0.642 8.303 9.053 1.00 94.38 84 PRO A C 1
ATOM 607 O O . PRO A 1 84 ? -0.224 7.767 10.073 1.00 94.38 84 PRO A O 1
ATOM 610 N N . PHE A 1 85 ? -0.960 7.582 7.971 1.00 94.88 85 PHE A N 1
ATOM 611 C CA . PHE A 1 85 ? -0.773 6.132 7.946 1.00 94.88 85 PHE A CA 1
ATOM 612 C C . PHE A 1 85 ? 0.712 5.758 7.988 1.00 94.88 85 PHE A C 1
ATOM 614 O O . PHE A 1 85 ? 1.101 4.911 8.784 1.00 94.88 85 PHE A O 1
ATOM 621 N N . ALA A 1 86 ? 1.558 6.427 7.200 1.00 95.69 86 ALA A N 1
ATOM 622 C CA . ALA A 1 86 ? 2.999 6.174 7.189 1.00 95.69 86 ALA A CA 1
ATOM 623 C C . ALA A 1 86 ? 3.661 6.413 8.565 1.00 95.69 86 ALA A C 1
ATOM 625 O O . ALA A 1 86 ? 4.593 5.707 8.945 1.00 95.69 86 ALA A O 1
ATOM 626 N N . GLN A 1 87 ? 3.144 7.366 9.344 1.00 96.00 87 GLN A N 1
ATOM 627 C CA . GLN A 1 87 ? 3.565 7.596 10.729 1.00 96.00 87 GLN A CA 1
ATOM 628 C C . GLN A 1 87 ? 3.192 6.433 11.651 1.00 96.00 87 GLN A C 1
ATOM 630 O O . GLN A 1 87 ? 4.044 5.988 12.422 1.00 96.00 87 GLN A O 1
ATOM 635 N N . ASN A 1 88 ? 1.968 5.910 11.536 1.00 96.44 88 ASN A N 1
ATOM 636 C CA . ASN A 1 88 ? 1.547 4.732 12.294 1.00 96.44 88 ASN A CA 1
ATOM 637 C C . ASN A 1 88 ? 2.382 3.503 11.920 1.00 96.44 88 ASN A C 1
ATOM 639 O O . ASN A 1 88 ? 2.801 2.774 12.808 1.00 96.44 88 ASN A O 1
ATOM 643 N N . VAL A 1 89 ? 2.715 3.315 10.635 1.00 96.06 89 VAL A N 1
ATOM 644 C CA . VAL A 1 89 ? 3.604 2.222 10.197 1.00 96.06 89 VAL A CA 1
ATOM 645 C C . VAL A 1 89 ? 4.933 2.264 10.951 1.00 96.06 89 VAL A C 1
ATOM 647 O O . VAL A 1 89 ? 5.383 1.242 11.463 1.00 96.06 89 VAL A O 1
ATOM 650 N N . ARG A 1 90 ? 5.551 3.447 11.058 1.00 96.38 90 ARG A N 1
ATOM 651 C CA . ARG A 1 90 ? 6.807 3.602 11.798 1.00 96.38 90 ARG A CA 1
ATOM 652 C C . ARG A 1 90 ? 6.650 3.262 13.280 1.00 96.38 90 ARG A C 1
ATOM 654 O O . ARG A 1 90 ? 7.515 2.594 13.834 1.00 96.38 90 ARG A O 1
ATOM 661 N N . GLN A 1 91 ? 5.578 3.730 13.920 1.00 96.00 91 GLN A N 1
ATOM 662 C CA . GLN A 1 91 ? 5.326 3.454 15.339 1.00 96.00 91 GLN A CA 1
ATOM 663 C C . GLN A 1 91 ? 5.150 1.955 15.603 1.00 96.00 91 GLN A C 1
ATOM 665 O O . GLN A 1 91 ? 5.811 1.414 16.485 1.00 96.00 91 GLN A O 1
ATOM 670 N N . GLU A 1 92 ? 4.325 1.288 14.796 1.00 96.69 92 GLU A N 1
ATOM 671 C CA . GLU A 1 92 ? 4.060 -0.149 14.915 1.00 96.69 92 GLU A CA 1
ATOM 672 C C . GLU A 1 92 ? 5.316 -0.988 14.651 1.00 96.69 92 GLU A C 1
ATOM 674 O O . GLU A 1 92 ? 5.569 -1.957 15.361 1.00 96.69 92 GLU A O 1
ATOM 679 N N . TYR A 1 93 ? 6.157 -0.594 13.686 1.00 96.00 93 TYR A N 1
ATOM 680 C CA . TYR A 1 93 ? 7.434 -1.270 13.448 1.00 96.00 93 TYR A CA 1
ATOM 681 C C . TYR A 1 93 ? 8.331 -1.266 14.694 1.00 96.00 93 TYR A C 1
ATOM 683 O O . TYR A 1 93 ? 8.856 -2.307 15.069 1.00 96.00 93 TYR A O 1
ATOM 691 N N . PHE A 1 94 ? 8.482 -0.123 15.372 1.00 95.06 94 PHE A N 1
ATOM 692 C CA . PHE A 1 94 ? 9.315 -0.042 16.580 1.00 95.06 94 PHE A CA 1
ATOM 693 C C . PHE A 1 94 ? 8.692 -0.720 17.811 1.00 95.06 94 PHE A C 1
ATOM 695 O O . PHE A 1 94 ? 9.401 -0.965 18.787 1.00 95.06 94 PHE A O 1
ATOM 702 N N . ALA A 1 95 ? 7.395 -1.035 17.779 1.00 95.62 95 ALA A N 1
ATOM 703 C CA . ALA A 1 95 ? 6.721 -1.787 18.835 1.00 95.62 95 ALA A CA 1
ATOM 704 C C . ALA A 1 95 ? 6.939 -3.308 18.724 1.00 95.62 95 ALA A C 1
ATOM 706 O O . ALA A 1 95 ? 6.717 -4.028 19.701 1.00 95.62 95 ALA A O 1
ATOM 707 N N . VAL A 1 96 ? 7.381 -3.804 17.561 1.00 93.25 96 VAL A N 1
ATOM 708 C CA . VAL A 1 96 ? 7.591 -5.234 17.302 1.00 93.25 96 VAL A CA 1
ATOM 709 C C . VAL A 1 96 ? 9.088 -5.530 17.132 1.00 93.25 96 VAL A C 1
ATOM 711 O O . VAL A 1 96 ? 9.745 -4.915 16.296 1.00 93.25 96 VAL A O 1
ATOM 714 N N . PRO A 1 97 ? 9.668 -6.478 17.890 1.00 91.06 97 PRO A N 1
ATOM 715 C CA . PRO A 1 97 ? 11.078 -6.821 17.742 1.00 91.06 97 PRO A CA 1
ATOM 716 C C . PRO A 1 97 ? 11.335 -7.624 16.457 1.00 91.06 97 PRO A C 1
ATOM 718 O O . PRO A 1 97 ? 10.620 -8.581 16.162 1.00 91.06 97 PRO A O 1
ATOM 721 N N . GLY A 1 98 ? 12.411 -7.288 15.743 1.00 90.94 98 GLY A N 1
ATOM 722 C CA . GLY A 1 98 ? 12.920 -8.056 14.603 1.00 90.94 98 GLY A CA 1
ATOM 723 C C . GLY A 1 98 ? 13.337 -7.179 13.424 1.00 90.94 98 GLY A C 1
ATOM 724 O O . GLY A 1 98 ? 12.831 -6.078 13.246 1.00 90.94 98 GLY A O 1
ATOM 725 N N . ASP A 1 99 ? 14.261 -7.684 12.605 1.00 88.06 99 ASP A N 1
ATOM 726 C CA . ASP A 1 99 ? 14.707 -6.987 11.389 1.00 88.06 99 ASP A CA 1
ATOM 727 C C . ASP A 1 99 ? 13.786 -7.257 10.185 1.00 88.06 99 ASP A C 1
ATOM 729 O O . ASP A 1 99 ? 13.816 -6.518 9.206 1.00 88.06 99 ASP A O 1
ATOM 733 N N . SER A 1 100 ? 12.950 -8.298 10.252 1.00 92.62 100 SER A N 1
ATOM 734 C CA . SER A 1 100 ? 11.919 -8.612 9.260 1.00 92.62 100 SER A CA 1
ATOM 735 C C . SER A 1 100 ? 10.641 -9.037 9.977 1.00 92.62 100 SER A C 1
ATOM 737 O O . SER A 1 100 ? 10.612 -10.100 10.598 1.00 92.62 100 SER A O 1
ATOM 739 N N . VAL A 1 101 ? 9.594 -8.214 9.915 1.00 94.31 101 VAL A N 1
ATOM 740 C CA . VAL A 1 101 ? 8.375 -8.375 10.728 1.00 94.31 101 VAL A CA 1
ATOM 741 C C . VAL A 1 101 ? 7.107 -8.117 9.919 1.00 94.31 101 VAL A C 1
ATOM 743 O O . VAL A 1 101 ? 7.110 -7.335 8.968 1.00 94.31 101 VAL A O 1
ATOM 746 N N . GLN A 1 102 ? 6.003 -8.751 10.318 1.00 94.38 102 GLN A N 1
ATOM 747 C CA . GLN A 1 102 ? 4.658 -8.364 9.892 1.00 94.38 102 GLN A CA 1
ATOM 748 C C . GLN A 1 102 ? 3.980 -7.565 11.005 1.00 94.38 102 GLN A C 1
ATOM 750 O O . GLN A 1 102 ? 3.954 -8.002 12.153 1.00 94.38 102 GLN A O 1
ATOM 755 N N . ILE A 1 103 ? 3.418 -6.411 10.657 1.00 95.25 103 ILE A N 1
ATOM 756 C CA . ILE A 1 103 ? 2.729 -5.507 11.583 1.00 95.25 103 ILE A CA 1
ATOM 757 C C . ILE A 1 103 ? 1.315 -5.216 11.082 1.00 95.25 103 ILE A C 1
ATOM 759 O O . ILE A 1 103 ? 1.070 -5.167 9.875 1.00 95.25 103 ILE A O 1
ATOM 763 N N . ASN A 1 104 ? 0.381 -5.008 12.007 1.00 95.69 104 ASN A N 1
ATOM 764 C CA . ASN A 1 104 ? -0.994 -4.620 11.702 1.00 95.69 104 ASN A CA 1
ATOM 765 C C . ASN A 1 104 ? -1.174 -3.143 12.043 1.00 95.69 104 ASN A C 1
ATOM 767 O O . ASN A 1 104 ? -1.134 -2.767 13.208 1.00 95.69 104 ASN A O 1
ATOM 771 N N . VAL A 1 105 ? -1.372 -2.308 11.027 1.00 96.31 105 VAL A N 1
ATOM 772 C CA . VAL A 1 105 ? -1.300 -0.851 11.156 1.00 96.31 105 VAL A CA 1
ATOM 773 C C . VAL A 1 105 ? -2.661 -0.225 10.902 1.00 96.31 105 VAL A C 1
ATOM 775 O O . VAL A 1 105 ? -3.234 -0.379 9.822 1.00 96.31 105 VAL A O 1
ATOM 778 N N . PHE A 1 106 ? -3.178 0.523 11.873 1.00 95.25 106 PHE A N 1
ATOM 779 C CA . PHE A 1 106 ? -4.417 1.276 11.703 1.00 95.25 106 PHE A CA 1
ATOM 780 C C . PHE A 1 106 ? -4.212 2.525 10.831 1.00 95.25 106 PHE A C 1
ATOM 782 O O . PHE A 1 106 ? -3.276 3.304 11.028 1.00 95.25 106 PHE A O 1
ATOM 789 N N . SER A 1 107 ? -5.128 2.756 9.893 1.00 92.00 107 SER A N 1
ATOM 790 C CA . SER A 1 107 ? -5.183 3.945 9.045 1.00 92.00 107 SER A CA 1
ATOM 791 C C . SER A 1 107 ? -6.256 4.917 9.533 1.00 92.00 107 SER A C 1
ATOM 793 O O . SER A 1 107 ? -7.443 4.640 9.352 1.00 92.00 107 SER A O 1
ATOM 795 N N . PRO A 1 108 ? -5.885 6.103 10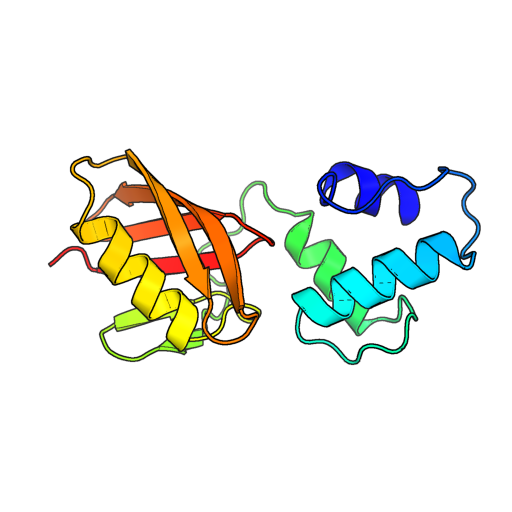.049 1.00 89.12 108 PRO A N 1
ATOM 796 C CA . PRO A 1 108 ? -6.863 7.103 10.482 1.00 89.12 108 PRO A CA 1
ATOM 797 C C . PRO A 1 108 ? -7.615 7.750 9.310 1.00 89.12 108 PRO A C 1
ATOM 799 O O . PRO A 1 108 ? -8.613 8.419 9.526 1.00 89.12 108 PRO A O 1
ATOM 802 N N . VAL A 1 109 ? -7.147 7.561 8.070 1.00 86.38 109 VAL A N 1
ATOM 803 C CA . VAL A 1 109 ? -7.804 8.095 6.865 1.00 86.38 109 VAL A CA 1
ATOM 804 C C . VAL A 1 109 ? -8.926 7.178 6.389 1.00 86.38 109 VAL A C 1
ATOM 806 O O . VAL A 1 109 ? -9.979 7.646 5.975 1.00 86.38 109 VAL A O 1
ATOM 809 N N . THR A 1 110 ? -8.698 5.865 6.428 1.00 84.75 110 THR A N 1
ATOM 810 C CA . THR A 1 110 ? -9.664 4.879 5.908 1.00 84.75 110 THR A CA 1
ATOM 811 C C . THR A 1 110 ? -10.427 4.145 7.006 1.00 84.75 110 THR A C 1
ATOM 813 O O . THR A 1 110 ? -11.335 3.382 6.687 1.00 84.75 110 THR A O 1
ATOM 816 N N . HIS A 1 111 ? -10.067 4.368 8.276 1.00 86.25 111 HIS A N 1
ATOM 817 C CA . HIS A 1 111 ? -10.599 3.675 9.452 1.00 86.25 111 HIS A CA 1
ATOM 818 C C . HIS A 1 111 ? -10.467 2.144 9.378 1.00 86.25 111 HIS A C 1
ATOM 820 O O . HIS A 1 111 ? -11.286 1.410 9.922 1.00 86.25 111 HIS A O 1
ATOM 826 N N . GLN A 1 112 ? -9.426 1.662 8.698 1.00 87.75 112 GLN A N 1
ATOM 827 C CA . GLN A 1 112 ? -9.140 0.242 8.499 1.00 87.75 112 GLN A CA 1
ATOM 828 C C . GLN A 1 112 ? -7.733 -0.097 8.979 1.00 87.75 112 GLN A C 1
ATOM 830 O O . GLN A 1 112 ? -6.848 0.760 8.991 1.00 87.75 112 GLN A O 1
ATOM 835 N N . THR A 1 113 ? -7.528 -1.361 9.332 1.00 90.69 113 THR A N 1
ATOM 836 C CA . THR A 1 113 ? -6.217 -1.908 9.687 1.00 90.69 113 THR A CA 1
ATOM 837 C C . THR A 1 113 ? -5.639 -2.667 8.500 1.00 90.69 113 THR A C 1
ATOM 839 O O . THR A 1 113 ? -6.325 -3.493 7.902 1.00 90.69 113 THR A O 1
ATOM 842 N N . TYR A 1 114 ? -4.377 -2.396 8.172 1.00 88.06 114 TYR A N 1
ATOM 843 C CA . TYR A 1 114 ? -3.655 -3.025 7.068 1.00 88.06 114 TYR A CA 1
ATOM 844 C C . TYR A 1 114 ? -2.457 -3.807 7.587 1.00 88.06 114 TYR A C 1
ATOM 846 O O . TYR A 1 114 ? -1.712 -3.319 8.435 1.00 88.06 114 TYR A O 1
ATOM 854 N N . THR A 1 115 ? -2.234 -4.991 7.030 1.00 90.12 115 THR A N 1
ATOM 855 C CA . THR A 1 115 ? -1.022 -5.764 7.299 1.00 90.12 115 THR A CA 1
ATOM 856 C C . THR A 1 115 ? 0.112 -5.281 6.402 1.00 90.12 115 THR A C 1
ATOM 858 O O . THR A 1 115 ? -0.048 -5.170 5.183 1.00 90.12 115 THR A O 1
ATOM 861 N N . MET A 1 116 ? 1.261 -5.002 7.009 1.00 92.25 116 MET A N 1
ATOM 862 C CA . MET A 1 116 ? 2.482 -4.567 6.334 1.00 92.25 116 MET A CA 1
ATOM 863 C C . MET A 1 116 ? 3.619 -5.527 6.680 1.00 92.25 116 MET A C 1
ATOM 865 O O . MET A 1 116 ? 3.757 -5.927 7.833 1.00 92.25 116 MET A O 1
ATOM 869 N N . ALA A 1 117 ? 4.444 -5.868 5.697 1.00 92.50 117 ALA A N 1
ATOM 870 C CA . ALA A 1 117 ? 5.714 -6.551 5.886 1.00 92.50 117 ALA A CA 1
ATOM 871 C C . ALA A 1 117 ? 6.842 -5.517 5.855 1.00 92.50 117 ALA A C 1
ATOM 873 O O . ALA A 1 117 ? 6.976 -4.778 4.881 1.00 92.50 117 ALA A O 1
ATOM 874 N N . CYS A 1 118 ? 7.636 -5.457 6.915 1.00 95.06 118 CYS A N 1
ATOM 875 C CA . CYS A 1 118 ? 8.738 -4.520 7.070 1.00 95.06 118 CYS A CA 1
ATOM 876 C C . CYS A 1 118 ? 10.068 -5.255 7.093 1.00 95.06 118 CYS A C 1
ATOM 878 O O . CYS A 1 118 ? 10.182 -6.274 7.767 1.00 95.06 118 CYS A O 1
ATOM 880 N N . VAL A 1 119 ? 11.068 -4.703 6.409 1.00 93.31 119 VAL A N 1
ATOM 881 C CA . VAL A 1 119 ? 12.447 -5.199 6.412 1.00 93.31 119 VAL A CA 1
ATOM 882 C C . VAL A 1 119 ? 13.396 -4.043 6.696 1.00 93.31 119 VAL A C 1
ATOM 884 O O . VAL A 1 119 ? 13.277 -2.972 6.092 1.00 93.31 119 VAL A O 1
ATOM 887 N N . ARG A 1 120 ? 14.339 -4.262 7.612 1.00 91.50 120 ARG A N 1
ATOM 888 C CA . ARG A 1 120 ? 15.444 -3.352 7.898 1.00 91.50 120 ARG A CA 1
ATOM 889 C C . ARG A 1 120 ? 16.666 -3.727 7.075 1.00 91.50 120 ARG A C 1
ATOM 891 O O . ARG A 1 120 ? 17.217 -4.812 7.228 1.00 91.50 120 ARG A O 1
ATOM 898 N N . GLU A 1 121 ? 17.136 -2.785 6.271 1.00 85.56 121 GLU A N 1
ATOM 899 C CA . GLU A 1 121 ? 18.318 -2.952 5.431 1.00 85.56 121 GLU A CA 1
ATOM 900 C C . GLU A 1 121 ? 19.053 -1.614 5.284 1.00 85.56 121 GLU A C 1
ATOM 902 O O . GLU A 1 121 ? 18.438 -0.570 5.079 1.00 85.56 121 GLU A O 1
ATOM 907 N N . GLY A 1 122 ? 20.383 -1.622 5.424 1.00 79.81 122 GLY A N 1
ATOM 908 C CA . GLY A 1 122 ? 21.212 -0.447 5.121 1.00 79.81 122 GLY A CA 1
ATOM 909 C C . GLY A 1 122 ? 20.891 0.819 5.931 1.00 79.81 122 GLY A C 1
ATOM 910 O O . GLY A 1 122 ? 21.051 1.921 5.416 1.00 79.81 122 GLY A O 1
ATOM 911 N N . GLY A 1 123 ? 20.416 0.682 7.176 1.00 85.62 123 GLY A N 1
ATOM 912 C CA . GLY A 1 123 ? 20.029 1.817 8.030 1.00 85.62 123 GLY A CA 1
ATOM 913 C C . GLY A 1 123 ? 18.642 2.393 7.729 1.00 85.62 123 GLY A C 1
ATOM 914 O O . GLY A 1 123 ? 18.256 3.400 8.317 1.00 85.62 123 GLY A O 1
ATOM 915 N N . TRP A 1 124 ? 17.879 1.745 6.854 1.00 90.88 124 TRP A N 1
ATOM 916 C CA . TRP A 1 124 ? 16.500 2.084 6.534 1.00 90.88 124 TRP A CA 1
ATOM 917 C C . TRP A 1 124 ? 15.574 0.931 6.890 1.00 90.88 124 TRP A C 1
ATOM 919 O O . TRP A 1 124 ? 15.977 -0.231 6.932 1.00 90.88 124 TRP A O 1
ATOM 929 N N . VAL A 1 125 ? 14.311 1.258 7.116 1.00 94.56 125 VAL A N 1
ATOM 930 C CA . VAL A 1 125 ? 13.217 0.294 7.174 1.00 94.56 125 VAL A CA 1
ATOM 931 C C . VAL A 1 125 ? 12.335 0.535 5.968 1.00 94.56 125 VAL A C 1
ATOM 933 O O . VAL A 1 125 ? 11.922 1.668 5.724 1.00 94.56 125 VAL A O 1
ATOM 936 N N . THR A 1 126 ? 12.039 -0.528 5.228 1.00 93.12 126 THR A N 1
ATOM 937 C CA . THR A 1 126 ? 11.060 -0.516 4.141 1.00 93.12 126 THR A CA 1
ATOM 938 C C . THR A 1 126 ? 9.898 -1.413 4.518 1.00 93.12 126 THR A C 1
ATOM 940 O O . THR A 1 126 ? 10.069 -2.618 4.681 1.00 93.12 126 THR A O 1
ATOM 943 N N . CYS A 1 127 ? 8.710 -0.831 4.616 1.00 93.62 127 CYS A N 1
ATOM 944 C CA . CYS A 1 127 ? 7.468 -1.541 4.851 1.00 93.62 127 CYS A CA 1
ATOM 945 C C . CYS A 1 127 ? 6.612 -1.545 3.583 1.00 93.62 127 CYS A C 1
ATOM 947 O O . CYS A 1 127 ? 6.351 -0.487 3.006 1.00 93.62 127 CYS A O 1
ATOM 949 N N . ARG A 1 128 ? 6.147 -2.727 3.175 1.00 90.56 128 ARG A N 1
ATOM 950 C CA . ARG A 1 128 ? 5.255 -2.940 2.030 1.00 90.56 128 ARG A CA 1
ATOM 951 C C . ARG A 1 128 ? 4.030 -3.733 2.459 1.00 90.56 128 ARG A C 1
ATOM 953 O O . ARG A 1 128 ? 4.163 -4.716 3.182 1.00 90.56 128 ARG A O 1
ATOM 960 N N . GLY A 1 129 ? 2.843 -3.348 2.010 1.00 82.56 129 GLY A N 1
ATOM 961 C CA . GLY A 1 129 ? 1.640 -4.137 2.278 1.00 82.56 129 GLY A CA 1
ATOM 962 C C . GLY A 1 129 ? 0.335 -3.378 2.100 1.00 82.56 129 GLY A C 1
ATOM 963 O O . GLY A 1 129 ? 0.294 -2.283 1.536 1.00 82.56 129 GLY A O 1
ATOM 964 N N . GLY A 1 130 ? -0.753 -3.998 2.555 1.00 73.75 130 GLY A N 1
ATOM 965 C CA . GLY A 1 130 ? -2.109 -3.514 2.318 1.00 73.75 130 GLY A CA 1
ATOM 966 C C . GLY A 1 130 ? -2.425 -3.386 0.824 1.00 73.75 130 GLY A C 1
ATOM 967 O O . GLY A 1 130 ? -2.339 -4.356 0.079 1.00 73.75 130 GLY A O 1
ATOM 968 N N . ASN A 1 131 ? -2.785 -2.173 0.395 1.00 71.88 131 ASN A N 1
ATOM 969 C CA . ASN A 1 131 ? -3.132 -1.826 -0.989 1.00 71.88 131 ASN A CA 1
ATOM 970 C C . ASN A 1 131 ? -1.920 -1.258 -1.756 1.00 71.88 131 ASN A C 1
ATOM 972 O O . ASN A 1 131 ? -1.974 -0.120 -2.222 1.00 71.88 131 ASN A O 1
ATOM 976 N N . ASN A 1 132 ? -0.816 -2.008 -1.841 1.00 72.06 132 ASN A N 1
ATOM 977 C CA . ASN A 1 132 ? 0.450 -1.550 -2.443 1.00 72.06 132 ASN A CA 1
ATOM 978 C C . ASN A 1 132 ? 1.055 -0.298 -1.775 1.00 72.06 132 ASN A C 1
ATOM 980 O O . ASN A 1 132 ? 1.684 0.541 -2.424 1.00 72.06 132 ASN A O 1
ATOM 984 N N . ALA A 1 133 ? 0.860 -0.144 -0.464 1.00 82.06 133 ALA A N 1
ATOM 985 C CA . ALA A 1 133 ? 1.525 0.916 0.277 1.00 82.06 133 ALA A CA 1
ATOM 986 C C . ALA A 1 133 ? 3.020 0.598 0.385 1.00 82.06 133 ALA A C 1
ATOM 988 O O . ALA A 1 133 ? 3.393 -0.526 0.726 1.00 82.06 133 ALA A O 1
ATOM 989 N N . VAL A 1 134 ? 3.863 1.601 0.137 1.00 89.25 134 VAL A N 1
ATOM 990 C CA . VAL A 1 134 ? 5.301 1.544 0.419 1.00 89.25 134 VAL A CA 1
ATOM 991 C C . VAL A 1 134 ? 5.622 2.677 1.376 1.00 89.25 134 VAL A C 1
ATOM 993 O O . VAL A 1 134 ? 5.302 3.834 1.104 1.00 89.25 134 VAL A O 1
ATOM 996 N N . VAL A 1 135 ? 6.237 2.346 2.504 1.00 93.00 135 VAL A N 1
ATOM 997 C CA . VAL A 1 135 ? 6.674 3.311 3.513 1.00 93.00 135 VAL A CA 1
ATOM 998 C C . VAL A 1 135 ? 8.137 3.048 3.826 1.00 93.00 135 VAL A C 1
ATOM 1000 O O . VAL A 1 135 ? 8.512 1.911 4.101 1.00 93.00 135 VAL A O 1
ATOM 1003 N N . GLN A 1 136 ? 8.956 4.092 3.785 1.00 94.38 136 GLN A N 1
ATOM 1004 C CA . GLN A 1 136 ? 10.373 4.041 4.119 1.00 94.38 136 GLN A CA 1
ATOM 1005 C C . GLN A 1 136 ? 10.706 5.064 5.199 1.00 94.38 136 GLN A C 1
ATOM 1007 O O . GLN A 1 136 ? 10.161 6.165 5.206 1.00 94.38 136 GLN A O 1
ATOM 1012 N N . PHE A 1 137 ? 11.594 4.720 6.122 1.00 94.50 137 PHE A N 1
ATOM 1013 C CA . PHE A 1 137 ? 12.102 5.653 7.130 1.00 94.50 137 PHE A CA 1
ATOM 1014 C C . PHE A 1 137 ? 13.474 5.206 7.642 1.00 94.50 137 PHE A C 1
ATOM 1016 O O . PHE A 1 137 ? 13.783 4.012 7.580 1.00 94.50 137 PHE A O 1
ATOM 1023 N N . PRO A 1 138 ? 14.307 6.134 8.140 1.00 91.69 138 PRO A N 1
ATOM 1024 C CA . PRO A 1 138 ? 15.590 5.775 8.723 1.00 91.69 138 PRO A CA 1
ATOM 1025 C C . PRO A 1 138 ? 15.392 4.967 10.010 1.00 91.69 138 PRO A C 1
ATOM 1027 O O . PRO A 1 138 ? 14.487 5.237 10.804 1.00 91.69 138 PRO A O 1
ATOM 1030 N N . PHE A 1 139 ? 16.260 3.982 10.213 1.00 85.81 139 PHE A N 1
ATOM 1031 C CA . PHE A 1 139 ? 16.399 3.261 11.469 1.00 85.81 139 PHE A CA 1
ATOM 1032 C C . PHE A 1 139 ? 17.430 3.999 12.329 1.00 85.81 139 PHE A C 1
ATOM 1034 O O . PHE A 1 139 ? 18.635 3.840 12.129 1.00 85.81 139 PHE A O 1
ATOM 1041 N N . SER A 1 140 ? 16.952 4.848 13.238 1.00 75.50 140 SER A N 1
ATOM 1042 C CA . SER A 1 140 ? 17.769 5.661 14.150 1.00 75.50 140 SER A CA 1
ATOM 1043 C C . SER A 1 140 ? 17.171 5.682 15.542 1.00 75.50 140 SER A C 1
ATOM 1045 O O . SER A 1 140 ? 15.934 5.883 15.597 1.00 75.50 140 SER A O 1
#

Foldseek 3Di:
DQLVLLCVQPVVQRDDDPPVDLDPSQLVSLLVQCVQQVHDSPSDCDPVSVVSSVVRSPPDDDPDDQQFDDEPPQKTKHPSDDNQQLVQVVVQVVV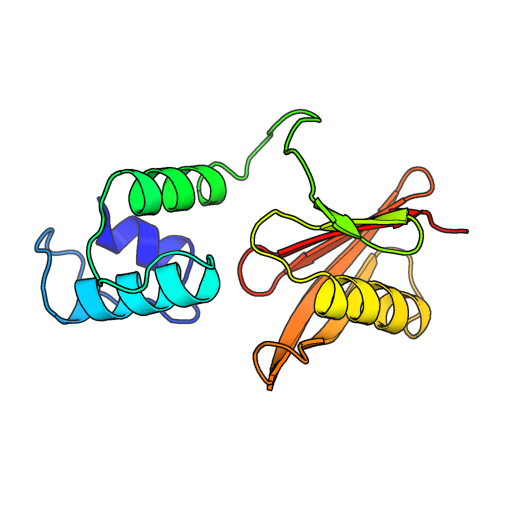DDDQWDWGWGADPVVRHTWIWIWHDDDQKIWIATDSGMTMMGGND

pLDDT: mean 85.33, std 12.85, range [40.22, 96.69]